Protein AF-A0A537YJC4-F1 (afdb_monomer_lite)

pLDDT: mean 84.78, std 14.86, range [47.47, 97.94]

Radius of gyration: 16.26 Å; chains: 1; bounding box: 50×19×38 Å

Secondary structure (DSSP, 8-state):
--HHHHHHHHHHHHHHHHHHHHHHGGG-------PPTT----TT-GGGHHHHHHHHHHS--HHHHHHHHHHT-----

Foldseek 3Di:
DPPVVVCVVVVVVVVVLVVCCVPCPLLDDDDDDDDPPPDDDDPPPPVCVVVVVVVVVPDDCPVVVVSCPVRPDVPDD

Sequence (77 aa):
MRPLISLMLDGTNGIADYQCARVLGDRYFRLAPTFPPGREIAMDDVNEIPYLVDFALSLDLGELVGWLRDTWVDLTP

Structure (mmCIF, N/CA/C/O backbone):
data_AF-A0A537YJC4-F1
#
_entry.id   AF-A0A537YJC4-F1
#
loop_
_atom_site.group_PDB
_atom_site.id
_atom_site.type_symbol
_atom_site.label_atom_id
_atom_site.label_alt_id
_atom_site.label_comp_id
_atom_site.label_asym_id
_atom_site.label_entity_id
_atom_site.label_seq_id
_atom_site.pdbx_PDB_ins_code
_atom_site.Cartn_x
_atom_site.Cartn_y
_atom_site.Cartn_z
_atom_site.occupancy
_atom_site.B_iso_or_equiv
_atom_site.auth_seq_id
_atom_site.auth_comp_id
_atom_site.auth_asym_id
_atom_site.auth_atom_id
_atom_site.pdbx_PDB_model_num
ATOM 1 N N . MET A 1 1 ? 22.117 9.163 -10.767 1.00 47.47 1 MET A N 1
ATOM 2 C CA . MET A 1 1 ? 21.389 9.902 -9.710 1.00 47.47 1 MET A CA 1
ATOM 3 C C . MET A 1 1 ? 20.192 9.057 -9.314 1.00 47.47 1 MET A C 1
ATOM 5 O O . MET A 1 1 ? 19.309 9.015 -10.151 1.00 47.47 1 MET A O 1
ATOM 9 N N . ARG A 1 2 ? 20.186 8.320 -8.182 1.00 57.19 2 ARG A N 1
ATOM 10 C CA . ARG A 1 2 ? 18.953 7.699 -7.617 1.00 57.19 2 ARG A CA 1
ATOM 11 C C . ARG A 1 2 ? 19.042 6.872 -6.306 1.00 57.19 2 ARG A C 1
ATOM 13 O O . ARG A 1 2 ? 17.966 6.565 -5.826 1.00 57.19 2 ARG A O 1
ATOM 20 N N . PRO A 1 3 ? 20.177 6.560 -5.636 1.00 58.28 3 PRO A N 1
ATOM 21 C CA . PRO A 1 3 ? 20.082 5.880 -4.330 1.00 58.28 3 PRO A CA 1
ATOM 22 C C . PRO A 1 3 ? 19.519 6.805 -3.244 1.00 58.28 3 PRO A C 1
ATOM 24 O O . PRO A 1 3 ? 18.646 6.424 -2.478 1.00 58.28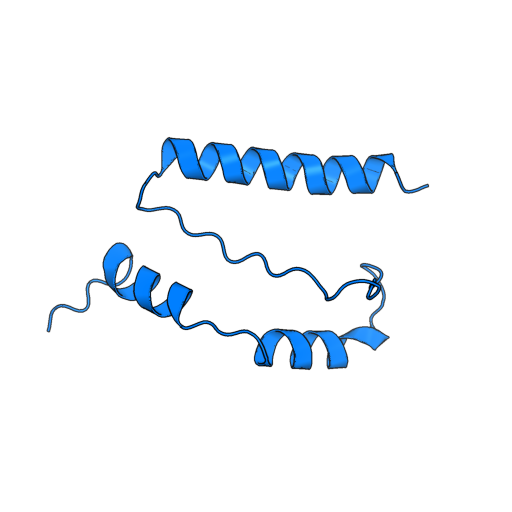 3 PRO A O 1
ATOM 27 N N . LEU A 1 4 ? 19.988 8.058 -3.218 1.00 58.09 4 LEU A N 1
ATOM 28 C CA . LEU A 1 4 ? 19.638 9.014 -2.169 1.00 58.09 4 LEU A CA 1
ATOM 29 C C . LEU A 1 4 ? 18.178 9.480 -2.258 1.00 58.09 4 LEU A C 1
ATOM 31 O O . LEU A 1 4 ? 17.522 9.600 -1.237 1.00 58.09 4 LEU A O 1
ATOM 35 N N . ILE A 1 5 ? 17.655 9.695 -3.471 1.00 61.56 5 ILE A N 1
ATOM 36 C CA . ILE A 1 5 ? 16.247 10.079 -3.661 1.00 61.56 5 ILE A CA 1
ATOM 37 C C . ILE A 1 5 ? 15.320 8.913 -3.299 1.00 61.56 5 ILE A C 1
ATOM 39 O O . ILE A 1 5 ? 14.344 9.136 -2.593 1.00 61.56 5 ILE A O 1
ATOM 43 N N . SER A 1 6 ? 15.651 7.679 -3.702 1.00 57.06 6 SER A N 1
ATOM 44 C CA . SER A 1 6 ? 14.885 6.490 -3.296 1.00 57.06 6 SER A CA 1
ATOM 45 C C . SER A 1 6 ? 14.888 6.324 -1.776 1.00 57.06 6 SER A C 1
ATOM 47 O O . SER A 1 6 ? 13.834 6.165 -1.178 1.00 57.06 6 SER A O 1
ATOM 49 N N . LEU A 1 7 ? 16.054 6.470 -1.133 1.00 56.28 7 LEU A N 1
ATOM 50 C CA . LEU A 1 7 ? 16.189 6.371 0.321 1.00 56.28 7 LEU A CA 1
ATOM 51 C C . LEU A 1 7 ? 15.451 7.493 1.063 1.00 56.28 7 LEU A C 1
ATOM 53 O O . LEU A 1 7 ? 14.908 7.259 2.136 1.00 56.28 7 LEU A O 1
ATOM 57 N N . MET A 1 8 ? 15.426 8.711 0.519 1.00 60.00 8 MET A N 1
ATOM 58 C CA . MET A 1 8 ? 14.679 9.819 1.115 1.00 60.00 8 MET A CA 1
ATOM 59 C C . MET A 1 8 ? 13.167 9.617 0.988 1.00 60.00 8 MET A C 1
ATOM 61 O O . MET A 1 8 ? 12.460 9.907 1.944 1.00 60.00 8 MET A O 1
ATOM 65 N N . LEU A 1 9 ? 12.676 9.110 -0.147 1.00 60.25 9 LEU A N 1
ATOM 66 C CA . LEU A 1 9 ? 11.249 8.842 -0.359 1.00 60.25 9 LEU A CA 1
ATOM 67 C C . LEU A 1 9 ? 10.760 7.628 0.449 1.00 60.25 9 LEU A C 1
ATOM 69 O O . LEU A 1 9 ? 9.705 7.701 1.075 1.00 60.25 9 LEU A O 1
ATOM 73 N N . ASP A 1 10 ? 11.540 6.547 0.506 1.00 59.75 10 ASP A N 1
ATOM 74 C CA . ASP A 1 10 ? 11.219 5.383 1.344 1.00 59.75 10 ASP A CA 1
ATOM 75 C C . ASP A 1 10 ? 11.392 5.697 2.834 1.00 59.75 10 ASP A C 1
ATOM 77 O O . ASP A 1 10 ? 10.572 5.302 3.665 1.00 59.75 10 ASP A O 1
ATOM 81 N N . GLY A 1 11 ? 12.430 6.460 3.184 1.00 60.09 11 GLY A N 1
ATOM 82 C CA . GLY A 1 11 ? 12.730 6.851 4.557 1.00 60.09 11 GLY A CA 1
ATOM 83 C C . GLY A 1 11 ? 11.651 7.742 5.172 1.00 60.09 11 GLY A C 1
ATOM 84 O O . GLY A 1 11 ? 11.262 7.520 6.318 1.00 60.09 11 GLY A O 1
ATOM 85 N N . THR A 1 12 ? 11.111 8.715 4.429 1.00 62.28 12 THR A N 1
ATOM 86 C CA . THR A 1 12 ? 10.002 9.553 4.923 1.00 62.28 12 THR A CA 1
ATOM 87 C C . THR A 1 12 ? 8.698 8.768 5.023 1.00 62.28 12 THR A C 1
ATOM 89 O O . THR A 1 12 ? 7.983 8.915 6.014 1.00 62.28 12 THR A O 1
ATOM 92 N N . ASN A 1 13 ? 8.419 7.886 4.061 1.00 67.12 13 ASN A N 1
ATOM 93 C CA . ASN A 1 13 ? 7.238 7.026 4.079 1.00 67.12 13 ASN A CA 1
ATOM 94 C C . ASN A 1 13 ? 7.245 6.028 5.245 1.00 67.12 13 ASN A C 1
ATOM 96 O O . ASN A 1 13 ? 6.188 5.763 5.812 1.00 67.12 13 ASN A O 1
ATOM 100 N N . GLY A 1 14 ? 8.405 5.481 5.617 1.00 75.81 14 GLY A N 1
ATOM 101 C CA . GLY A 1 14 ? 8.535 4.588 6.773 1.00 75.81 14 GLY A CA 1
ATOM 102 C C . GLY A 1 14 ? 8.423 5.317 8.116 1.00 75.81 14 GLY A C 1
ATOM 103 O O . GLY A 1 14 ? 7.784 4.821 9.043 1.00 75.81 14 GLY A O 1
ATOM 104 N N . ILE A 1 15 ? 8.999 6.519 8.230 1.00 81.81 15 ILE A N 1
ATOM 105 C CA . ILE A 1 15 ? 8.915 7.316 9.464 1.00 81.81 15 ILE A CA 1
ATOM 106 C C . ILE A 1 15 ? 7.484 7.807 9.701 1.00 81.81 15 ILE A C 1
ATOM 108 O O . ILE A 1 15 ? 6.996 7.712 10.827 1.00 81.81 15 ILE A O 1
ATOM 112 N N . ALA A 1 16 ? 6.808 8.302 8.661 1.00 84.06 16 ALA A N 1
ATOM 113 C CA . ALA A 1 16 ? 5.427 8.764 8.765 1.00 84.06 16 ALA A CA 1
ATOM 114 C C . ALA A 1 16 ? 4.485 7.632 9.203 1.00 84.06 16 ALA A C 1
ATOM 116 O O . ALA A 1 16 ? 3.677 7.829 10.102 1.00 84.06 16 ALA A O 1
ATOM 117 N N . ASP A 1 17 ? 4.646 6.436 8.636 1.00 89.25 17 ASP A N 1
ATOM 118 C CA . ASP A 1 17 ? 3.897 5.233 9.016 1.00 89.25 17 ASP A CA 1
ATOM 119 C C . ASP A 1 17 ? 4.075 4.877 10.490 1.00 89.25 17 ASP A C 1
ATOM 121 O O . ASP A 1 17 ? 3.111 4.804 11.250 1.00 89.25 17 ASP A O 1
ATOM 125 N N . TYR A 1 18 ? 5.331 4.775 10.932 1.00 85.56 18 TYR A N 1
ATOM 126 C CA . TYR A 1 18 ? 5.652 4.488 12.325 1.00 85.56 18 TYR A CA 1
ATOM 127 C C . TYR A 1 18 ? 5.069 5.536 13.286 1.00 85.56 18 TYR A C 1
ATOM 129 O O . TYR A 1 18 ? 4.502 5.197 14.329 1.00 85.56 18 TYR A O 1
ATOM 137 N N . GLN A 1 19 ? 5.190 6.820 12.941 1.00 91.00 19 GLN A N 1
ATOM 138 C CA . GLN A 1 19 ? 4.651 7.912 13.748 1.00 91.00 19 GLN A CA 1
ATOM 139 C C . GLN A 1 19 ? 3.121 7.878 13.798 1.00 91.00 19 GLN A C 1
ATOM 141 O O . GLN A 1 19 ? 2.551 7.986 14.886 1.00 91.00 19 GLN A O 1
ATOM 146 N N . CYS A 1 20 ? 2.453 7.685 12.660 1.00 91.75 20 CYS A N 1
ATOM 147 C CA . CYS A 1 20 ? 1.001 7.572 12.594 1.00 91.75 20 CYS A CA 1
ATOM 148 C C . CYS A 1 20 ? 0.497 6.377 13.408 1.00 91.75 20 CYS A C 1
ATOM 150 O O . CYS A 1 20 ? -0.388 6.561 14.243 1.00 91.75 20 CYS A O 1
ATOM 152 N N . ALA A 1 21 ? 1.114 5.203 13.265 1.00 91.69 21 ALA A N 1
ATOM 153 C CA . ALA A 1 21 ? 0.770 4.020 14.048 1.00 91.69 21 ALA A CA 1
ATOM 154 C C . ALA A 1 21 ? 0.903 4.268 15.562 1.00 91.69 21 ALA A C 1
ATOM 156 O O . ALA A 1 21 ? 0.048 3.862 16.348 1.00 91.69 21 ALA A O 1
ATOM 157 N N . ARG A 1 22 ? 1.941 4.994 15.999 1.00 92.56 22 ARG A N 1
ATOM 158 C CA . ARG A 1 22 ? 2.170 5.284 17.425 1.00 92.56 22 ARG A CA 1
ATOM 159 C C . ARG A 1 22 ? 1.202 6.315 18.006 1.00 92.56 22 ARG A C 1
ATOM 161 O O . ARG A 1 22 ? 0.856 6.198 19.183 1.00 92.56 22 ARG A O 1
ATOM 168 N N . VAL A 1 23 ? 0.832 7.328 17.222 1.00 94.69 23 VAL A N 1
ATOM 169 C CA . VAL A 1 23 ? -0.025 8.446 17.653 1.00 94.69 23 VAL A CA 1
ATOM 170 C C . VAL A 1 23 ? -1.507 8.082 17.579 1.00 94.69 23 VAL A C 1
ATOM 172 O O . VAL A 1 23 ? -2.262 8.416 18.489 1.00 94.69 23 VAL A O 1
ATOM 175 N N . LEU A 1 24 ? -1.927 7.414 16.505 1.00 92.06 24 LEU A N 1
ATOM 176 C CA . LEU A 1 24 ? -3.334 7.117 16.224 1.00 92.06 24 LEU A CA 1
ATOM 177 C C . LEU A 1 24 ? -3.761 5.721 16.706 1.00 92.06 24 LEU A C 1
ATOM 179 O O . LEU A 1 24 ? -4.959 5.497 16.886 1.00 92.06 24 LEU A O 1
ATOM 183 N N . GLY A 1 25 ? -2.806 4.821 16.978 1.00 91.25 25 GLY A N 1
ATOM 184 C CA . GLY A 1 25 ? -3.068 3.485 17.517 1.00 91.25 25 GLY A CA 1
ATOM 185 C C . GLY A 1 25 ? -4.014 2.684 16.625 1.00 91.25 25 GLY A C 1
ATOM 186 O O . GLY A 1 25 ? -3.867 2.688 15.407 1.00 91.25 25 GLY A O 1
ATOM 187 N N . ASP A 1 26 ? -5.030 2.068 17.230 1.00 88.75 26 ASP A N 1
ATOM 188 C CA . ASP A 1 26 ? -6.027 1.232 16.538 1.00 88.75 26 ASP A CA 1
ATOM 189 C C . ASP A 1 26 ? -6.867 2.006 15.503 1.00 88.75 26 ASP A C 1
ATOM 191 O O . ASP A 1 26 ? -7.521 1.419 14.644 1.00 88.75 26 ASP A O 1
ATOM 195 N N . ARG A 1 27 ? -6.825 3.346 15.542 1.00 90.06 27 ARG A N 1
ATOM 196 C CA . ARG A 1 27 ? -7.456 4.218 14.540 1.00 90.06 27 ARG A CA 1
ATOM 197 C C . ARG A 1 27 ? -6.533 4.559 13.374 1.00 90.06 27 ARG A C 1
ATOM 199 O O . ARG A 1 27 ? -6.782 5.535 12.666 1.00 90.06 27 ARG A O 1
ATOM 206 N N . TYR A 1 28 ? -5.459 3.804 13.183 1.00 93.38 2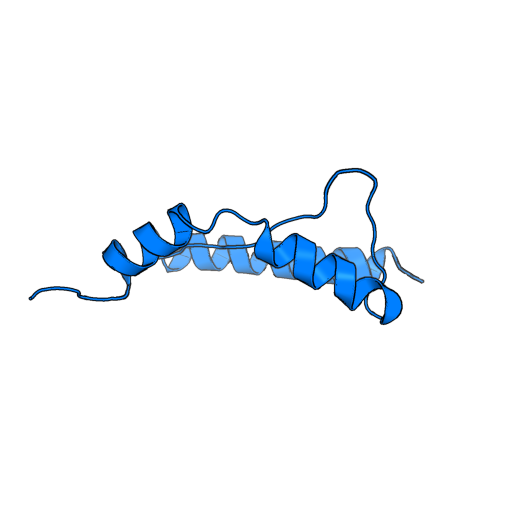8 TYR A N 1
ATOM 207 C CA . TYR A 1 28 ? -4.588 3.922 12.027 1.00 93.38 28 TYR A CA 1
ATOM 208 C C . TYR A 1 28 ? -4.683 2.689 11.141 1.00 93.38 28 TYR A C 1
ATOM 210 O O . TYR A 1 28 ? -4.460 1.571 11.594 1.00 93.38 28 TYR A O 1
ATOM 218 N N . PHE A 1 29 ? -4.941 2.919 9.858 1.00 93.12 29 PHE A N 1
ATOM 219 C CA . PHE A 1 29 ? -4.869 1.902 8.821 1.00 93.12 29 PHE A CA 1
ATOM 220 C C . PHE A 1 29 ? -4.129 2.468 7.612 1.00 93.12 29 PHE A C 1
ATOM 222 O O . PHE A 1 29 ? -4.425 3.579 7.163 1.00 93.12 29 PHE A O 1
ATOM 229 N N . ARG A 1 30 ? -3.166 1.711 7.075 1.00 93.12 30 ARG A N 1
ATOM 230 C CA . ARG A 1 30 ? -2.353 2.116 5.925 1.00 93.12 30 ARG A CA 1
ATOM 231 C C . ARG A 1 30 ? -2.578 1.174 4.749 1.00 93.12 30 ARG A C 1
ATOM 233 O O . ARG A 1 30 ? -2.128 0.036 4.771 1.00 93.12 30 ARG A O 1
ATOM 240 N N . LEU A 1 31 ? -3.179 1.688 3.678 1.00 93.75 31 LEU A N 1
ATOM 241 C CA . LEU A 1 31 ? -3.176 1.021 2.378 1.00 93.75 31 LEU A CA 1
ATOM 242 C C . LEU A 1 31 ? -1.966 1.507 1.564 1.00 93.75 31 LEU A C 1
ATOM 244 O O . LEU A 1 31 ? -1.964 2.631 1.066 1.00 93.75 31 LEU A O 1
ATOM 248 N N . ALA A 1 32 ? -0.932 0.673 1.448 1.00 92.31 32 ALA A N 1
ATOM 249 C CA . ALA A 1 32 ? 0.286 0.972 0.688 1.00 92.31 32 ALA A CA 1
ATOM 250 C C . ALA A 1 32 ? 0.755 -0.264 -0.110 1.00 92.31 32 ALA A C 1
ATOM 252 O O . ALA A 1 32 ? 1.719 -0.921 0.286 1.00 92.31 32 ALA A O 1
ATOM 253 N N . PRO A 1 33 ? 0.057 -0.624 -1.204 1.00 92.19 33 PRO A N 1
ATOM 254 C CA . PRO A 1 33 ? 0.413 -1.776 -2.025 1.00 92.19 33 PRO A CA 1
ATOM 255 C C . PRO A 1 33 ? 1.766 -1.567 -2.714 1.00 92.19 33 PRO A C 1
ATOM 257 O O . PRO A 1 33 ? 2.063 -0.483 -3.218 1.00 92.19 33 PRO A O 1
ATOM 260 N N . THR A 1 34 ? 2.571 -2.625 -2.770 1.00 91.75 34 THR A N 1
ATOM 261 C CA . THR A 1 34 ? 3.831 -2.663 -3.518 1.00 91.75 34 THR A CA 1
ATOM 262 C C . THR A 1 34 ? 3.662 -3.476 -4.795 1.00 91.75 34 THR A C 1
ATOM 264 O O . THR A 1 34 ? 2.848 -4.399 -4.863 1.00 91.75 34 THR A O 1
ATOM 267 N N . PHE A 1 35 ? 4.419 -3.130 -5.835 1.00 92.50 35 PHE A N 1
ATOM 268 C CA . PHE A 1 35 ? 4.400 -3.908 -7.069 1.00 92.50 35 PHE A CA 1
ATOM 269 C C . PHE A 1 35 ? 4.988 -5.312 -6.853 1.00 92.50 35 PHE A C 1
ATOM 271 O O . PHE A 1 35 ? 5.838 -5.496 -5.974 1.00 92.50 35 PHE A O 1
ATOM 278 N N . PRO A 1 36 ? 4.576 -6.307 -7.662 1.00 92.81 36 PRO A N 1
ATOM 279 C CA . PRO A 1 36 ? 5.162 -7.638 -7.618 1.00 92.81 36 PRO A CA 1
ATOM 280 C C . PRO A 1 36 ? 6.688 -7.610 -7.810 1.00 92.81 36 PRO A C 1
ATOM 282 O O . PRO A 1 36 ? 7.210 -6.723 -8.494 1.00 92.81 36 PRO A O 1
ATOM 285 N N . PRO A 1 37 ? 7.423 -8.597 -7.269 1.00 92.44 37 PRO A N 1
ATOM 286 C CA . PRO A 1 37 ? 8.871 -8.668 -7.424 1.00 92.44 37 PRO A CA 1
ATOM 287 C C . PRO A 1 37 ? 9.311 -8.581 -8.892 1.00 92.44 37 PRO A C 1
ATOM 289 O O . PRO A 1 37 ? 8.766 -9.269 -9.754 1.00 92.44 37 PRO A O 1
ATOM 292 N N . GLY A 1 38 ? 10.314 -7.746 -9.171 1.00 91.38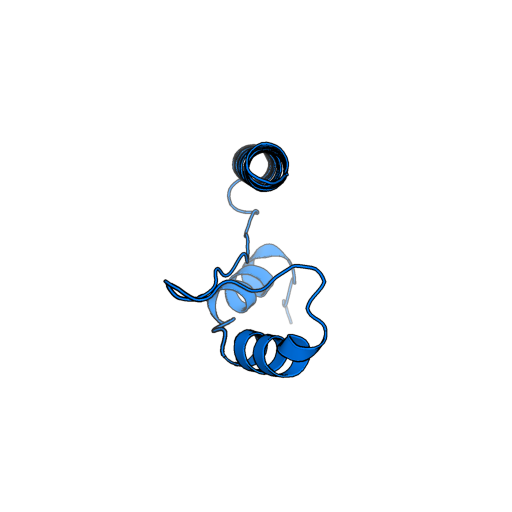 38 GLY A N 1
ATOM 293 C CA . GLY A 1 38 ? 10.854 -7.550 -10.521 1.00 91.38 38 GLY A CA 1
ATOM 294 C C . GLY A 1 38 ? 10.048 -6.598 -11.409 1.00 91.38 38 GLY A C 1
ATOM 295 O O . GLY A 1 38 ? 10.452 -6.358 -12.546 1.00 91.38 38 GLY A O 1
ATOM 296 N N . ARG A 1 39 ? 8.943 -6.027 -10.912 1.00 92.44 39 ARG A N 1
ATOM 297 C CA . ARG A 1 39 ? 8.199 -4.971 -11.600 1.00 92.44 39 ARG A CA 1
ATOM 298 C C . ARG A 1 39 ? 8.556 -3.608 -11.018 1.00 92.44 39 ARG A C 1
ATOM 300 O O . ARG A 1 39 ? 8.098 -3.239 -9.943 1.00 92.44 39 ARG A O 1
ATOM 307 N N . GLU A 1 40 ? 9.337 -2.847 -11.771 1.00 92.44 40 GLU A N 1
ATOM 308 C CA . GLU A 1 40 ? 9.645 -1.449 -11.474 1.00 92.44 40 GLU A CA 1
ATOM 309 C C . GLU A 1 40 ? 9.003 -0.551 -12.534 1.00 92.44 40 GLU A C 1
ATOM 311 O O . GLU A 1 40 ? 9.019 -0.872 -13.723 1.00 92.44 40 GLU A O 1
ATOM 316 N N . ILE A 1 41 ? 8.417 0.561 -12.093 1.00 92.94 41 ILE A N 1
ATOM 317 C CA . ILE A 1 41 ? 7.806 1.576 -12.955 1.00 92.94 41 ILE A CA 1
ATOM 318 C C . ILE A 1 41 ? 8.444 2.909 -12.589 1.00 92.94 41 ILE A C 1
ATOM 320 O O . ILE A 1 41 ? 8.471 3.293 -11.416 1.00 92.94 41 ILE A O 1
ATO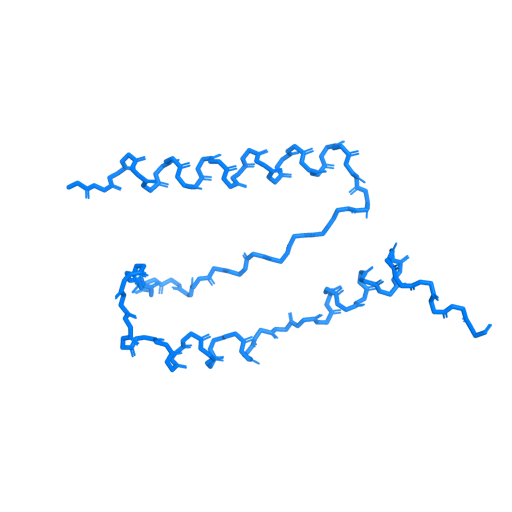M 324 N N . ALA A 1 42 ? 8.995 3.605 -13.582 1.00 92.38 42 ALA A N 1
ATOM 325 C CA . ALA A 1 42 ? 9.538 4.934 -13.356 1.00 92.38 42 ALA A CA 1
ATOM 326 C C . ALA A 1 42 ? 8.399 5.920 -13.062 1.00 92.38 42 ALA A C 1
ATOM 328 O O . ALA A 1 42 ? 7.321 5.844 -13.643 1.00 92.38 42 ALA A O 1
ATOM 329 N N . MET A 1 43 ? 8.651 6.869 -12.161 1.00 88.62 43 MET A N 1
ATOM 330 C CA . MET A 1 43 ? 7.640 7.831 -11.704 1.00 88.62 43 MET A CA 1
ATOM 331 C C . MET A 1 43 ? 7.069 8.709 -12.833 1.00 88.62 43 MET A C 1
ATOM 333 O O . MET A 1 43 ? 5.970 9.237 -12.704 1.00 88.62 43 MET A O 1
ATOM 337 N N . ASP A 1 44 ? 7.816 8.872 -13.923 1.00 92.56 44 ASP A N 1
ATOM 338 C CA . ASP A 1 44 ? 7.476 9.654 -15.109 1.00 92.56 44 ASP A CA 1
ATOM 339 C C . ASP A 1 44 ? 7.029 8.804 -16.315 1.00 92.56 44 ASP A C 1
ATOM 341 O O . ASP A 1 44 ? 6.784 9.357 -17.389 1.00 92.56 44 ASP A O 1
ATOM 345 N N . ASP A 1 45 ? 6.885 7.482 -16.165 1.00 95.62 45 ASP A N 1
ATOM 346 C CA . ASP A 1 45 ? 6.482 6.609 -17.273 1.00 95.62 45 ASP A CA 1
ATOM 347 C C . ASP A 1 45 ? 4.963 6.610 -17.499 1.00 95.62 45 ASP A C 1
ATOM 349 O O . ASP A 1 45 ? 4.207 5.778 -16.995 1.00 95.62 45 ASP A O 1
ATOM 353 N N . VAL A 1 46 ? 4.512 7.567 -18.309 1.00 96.62 46 VAL A N 1
ATOM 354 C CA . VAL A 1 46 ? 3.108 7.727 -18.715 1.00 96.62 46 VAL A CA 1
ATOM 355 C C . VAL A 1 46 ? 2.548 6.509 -19.463 1.00 96.62 46 VAL A C 1
ATOM 357 O O . VAL A 1 46 ? 1.336 6.291 -19.458 1.00 96.62 46 VAL A O 1
ATOM 360 N N . ASN A 1 47 ? 3.399 5.691 -20.089 1.00 97.75 47 ASN A N 1
ATOM 361 C CA . ASN A 1 47 ? 2.936 4.530 -20.852 1.00 97.75 47 ASN A CA 1
ATOM 362 C C . ASN A 1 47 ? 2.440 3.405 -19.940 1.00 97.75 47 ASN A C 1
ATOM 364 O O . ASN A 1 47 ? 1.697 2.540 -20.393 1.00 97.75 47 ASN A O 1
ATOM 368 N N . GLU A 1 48 ? 2.814 3.439 -18.660 1.00 97.50 48 GLU A N 1
ATOM 369 C CA . GLU A 1 48 ? 2.449 2.427 -17.671 1.00 97.50 48 GLU A CA 1
ATOM 370 C C . GLU A 1 48 ? 1.117 2.720 -16.971 1.00 97.50 48 GLU A C 1
ATOM 372 O O . GLU A 1 48 ? 0.641 1.905 -16.183 1.00 97.50 48 GLU A O 1
ATOM 377 N N . ILE A 1 49 ? 0.456 3.842 -17.288 1.00 96.62 49 ILE A N 1
ATOM 378 C CA . ILE A 1 49 ? -0.865 4.189 -16.738 1.00 96.62 49 ILE A CA 1
ATOM 379 C C . ILE A 1 49 ? -1.891 3.052 -16.887 1.00 96.62 49 ILE A C 1
ATOM 381 O O . ILE A 1 49 ? -2.550 2.754 -15.891 1.00 96.62 49 ILE A O 1
ATOM 385 N N . PRO A 1 50 ? -2.042 2.384 -18.052 1.00 97.94 50 PRO A N 1
ATOM 386 C CA . PRO A 1 50 ? -2.983 1.272 -18.184 1.00 97.94 50 PRO A CA 1
ATOM 387 C C . PRO A 1 50 ? -2.696 0.150 -17.182 1.00 97.94 50 PRO A C 1
ATOM 389 O O . PRO A 1 50 ? -3.599 -0.290 -16.477 1.00 97.94 50 PRO A O 1
ATOM 392 N N . TYR A 1 51 ? -1.424 -0.237 -17.037 1.00 96.88 51 TYR A N 1
ATOM 393 C CA . TYR A 1 51 ? -1.023 -1.240 -16.053 1.00 96.88 51 TYR A CA 1
ATOM 394 C C . TYR A 1 51 ? -1.312 -0.775 -14.620 1.00 96.88 51 TYR A C 1
ATOM 396 O O . TYR A 1 51 ? -1.777 -1.569 -13.808 1.00 96.88 51 TYR A O 1
ATOM 404 N N . LEU A 1 52 ? -1.054 0.495 -14.289 1.00 96.50 52 LEU A N 1
ATOM 405 C CA . LEU A 1 52 ? -1.329 1.038 -12.955 1.00 96.50 52 LEU A CA 1
ATOM 406 C C . LEU A 1 52 ? -2.825 1.000 -12.621 1.00 96.50 52 LEU A C 1
ATOM 408 O O . LEU A 1 52 ? -3.179 0.714 -11.478 1.00 96.50 52 LEU A O 1
ATOM 412 N N . VAL A 1 53 ? -3.693 1.253 -13.605 1.00 97.56 53 VAL A N 1
ATOM 413 C CA . VAL A 1 53 ? -5.149 1.132 -13.451 1.00 97.56 53 VAL A CA 1
ATOM 414 C C . VAL A 1 53 ? -5.538 -0.321 -13.198 1.00 97.56 53 VAL A C 1
ATOM 416 O O . VAL A 1 53 ? -6.222 -0.594 -12.213 1.00 97.56 53 VAL A O 1
ATOM 419 N N . ASP A 1 54 ? -5.064 -1.253 -14.026 1.00 97.81 54 ASP A N 1
ATOM 420 C CA . ASP A 1 54 ? -5.362 -2.681 -13.866 1.00 97.81 54 ASP A CA 1
AT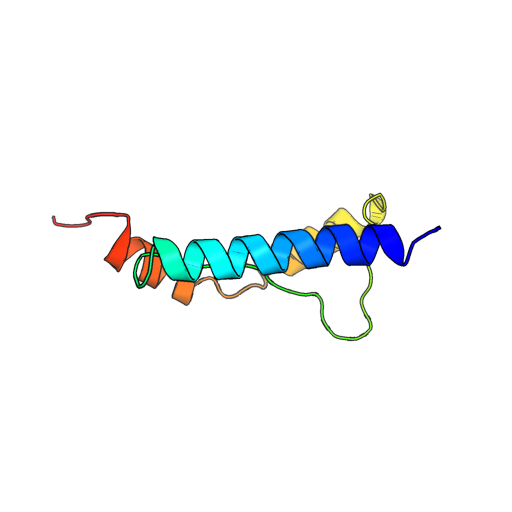OM 421 C C . ASP A 1 54 ? -4.857 -3.213 -12.519 1.00 97.81 54 ASP A C 1
ATOM 423 O O . ASP A 1 54 ? -5.574 -3.918 -11.807 1.00 97.81 54 ASP A O 1
ATOM 427 N N . PHE A 1 55 ? -3.644 -2.816 -12.126 1.00 96.44 55 PHE A N 1
ATOM 428 C CA . PHE A 1 55 ? -3.068 -3.147 -10.830 1.00 96.44 55 PHE A CA 1
ATOM 429 C C . PHE A 1 55 ? -3.940 -2.617 -9.692 1.00 96.44 55 PHE A C 1
ATOM 431 O O . PHE A 1 55 ? -4.313 -3.397 -8.819 1.00 96.44 55 PHE A O 1
ATOM 438 N N . ALA A 1 56 ? -4.327 -1.337 -9.724 1.00 95.44 56 ALA A N 1
ATOM 439 C CA . ALA A 1 56 ? -5.170 -0.733 -8.695 1.00 95.44 56 ALA A CA 1
ATOM 440 C C . ALA A 1 56 ? -6.542 -1.418 -8.581 1.00 95.44 56 ALA A C 1
ATOM 442 O O . ALA A 1 56 ? -7.026 -1.630 -7.471 1.00 95.44 56 ALA A O 1
ATOM 443 N N . LEU A 1 57 ? -7.149 -1.801 -9.709 1.00 97.31 57 LEU A N 1
ATOM 444 C CA . LEU A 1 57 ? -8.432 -2.511 -9.743 1.00 97.31 57 LEU A CA 1
ATOM 445 C C . LEU A 1 57 ? -8.337 -3.968 -9.269 1.00 97.31 57 LEU A C 1
ATOM 447 O O . LEU A 1 57 ? -9.347 -4.539 -8.862 1.00 97.31 57 LEU A O 1
ATOM 451 N N . SER A 1 58 ? -7.147 -4.570 -9.313 1.00 96.50 58 SER A N 1
ATOM 452 C CA . SER A 1 58 ? -6.910 -5.936 -8.830 1.00 96.50 58 SER A CA 1
ATOM 453 C C . SER A 1 58 ? -6.728 -6.041 -7.312 1.00 96.50 58 SER A C 1
ATOM 455 O O . SER A 1 58 ? -6.727 -7.149 -6.775 1.00 96.50 58 SER A O 1
ATOM 457 N N . LEU A 1 59 ? -6.554 -4.912 -6.618 1.00 96.5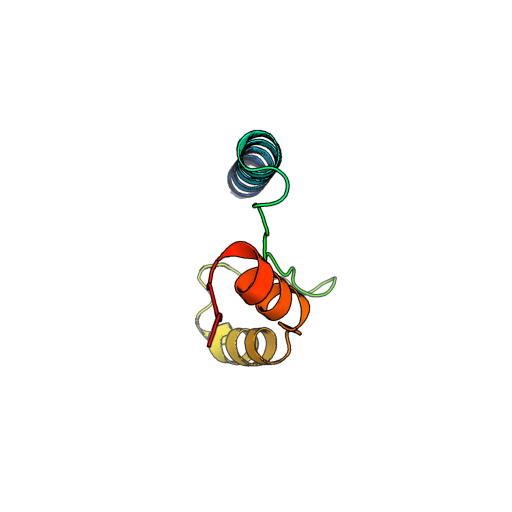6 59 LEU A N 1
ATOM 458 C CA . LEU A 1 59 ? -6.304 -4.894 -5.180 1.00 96.56 59 LEU A CA 1
ATOM 459 C C . LEU A 1 59 ? -7.560 -5.289 -4.401 1.00 96.56 59 LEU A C 1
ATOM 461 O O . LEU A 1 59 ? -8.640 -4.737 -4.611 1.00 96.56 59 LEU A O 1
ATOM 465 N N . ASP A 1 60 ? -7.396 -6.199 -3.443 1.00 95.44 60 ASP A N 1
ATOM 466 C CA . ASP A 1 60 ? -8.439 -6.483 -2.464 1.00 95.44 60 ASP A CA 1
ATOM 467 C C . ASP A 1 60 ? -8.520 -5.337 -1.446 1.00 95.44 60 ASP A C 1
ATOM 469 O O . ASP A 1 60 ? -7.575 -5.067 -0.703 1.00 95.44 60 ASP A O 1
ATOM 473 N N . LEU A 1 61 ? -9.660 -4.649 -1.427 1.00 95.81 61 LEU A N 1
ATOM 474 C CA . LEU A 1 61 ? -9.940 -3.545 -0.509 1.00 95.81 61 LEU A CA 1
ATOM 475 C C . LEU A 1 61 ? -10.806 -3.975 0.684 1.00 95.81 61 LEU A C 1
ATOM 477 O O . LEU A 1 61 ? -11.245 -3.116 1.447 1.00 95.81 61 LEU A O 1
ATOM 481 N N . GLY A 1 62 ? -11.083 -5.271 0.856 1.00 95.50 62 GLY A N 1
ATOM 482 C CA . GLY A 1 62 ? -11.996 -5.781 1.880 1.00 95.50 62 GLY A CA 1
ATOM 483 C C . GLY A 1 62 ? -11.619 -5.357 3.300 1.00 95.50 62 GLY A C 1
ATOM 484 O O . GLY A 1 62 ? -12.472 -4.870 4.043 1.00 95.50 62 GLY A O 1
ATOM 485 N N . GLU A 1 63 ? -10.337 -5.468 3.654 1.00 93.69 63 GLU A N 1
ATOM 486 C CA . GLU A 1 63 ? -9.828 -5.061 4.970 1.00 93.69 63 GLU A CA 1
ATOM 487 C C . GLU A 1 63 ? -9.973 -3.549 5.196 1.00 93.69 63 GLU A C 1
ATOM 489 O O . GLU A 1 63 ? -10.482 -3.126 6.234 1.00 93.69 63 GLU A O 1
ATOM 494 N N . LEU A 1 64 ? -9.628 -2.732 4.191 1.00 93.81 64 LEU A N 1
ATOM 495 C CA . LEU A 1 64 ? -9.803 -1.277 4.247 1.00 93.81 64 LEU A CA 1
ATOM 496 C C . LEU A 1 64 ? -11.278 -0.902 4.434 1.00 93.81 64 LEU A C 1
ATOM 498 O O . LEU A 1 64 ? -11.600 -0.030 5.239 1.00 93.81 64 LEU A O 1
ATOM 502 N N . VAL A 1 65 ? -12.183 -1.543 3.691 1.00 94.62 65 VAL A N 1
ATOM 503 C CA . VAL A 1 65 ? -13.626 -1.293 3.802 1.00 94.62 65 VAL A CA 1
ATOM 504 C C . VAL A 1 65 ? -14.142 -1.680 5.187 1.00 94.62 65 VAL A C 1
ATOM 506 O O . VAL A 1 65 ? -14.944 -0.937 5.751 1.00 94.62 65 VAL A O 1
ATOM 509 N N . GLY A 1 66 ? -13.688 -2.807 5.742 1.00 93.62 66 GLY A N 1
ATOM 510 C CA . GLY A 1 66 ? -14.007 -3.214 7.112 1.00 93.62 66 GLY A CA 1
ATOM 511 C C . GLY A 1 66 ? -13.546 -2.168 8.124 1.00 93.62 66 GLY A C 1
ATOM 512 O O . GLY A 1 66 ? -14.360 -1.630 8.871 1.00 93.62 66 GLY A O 1
ATOM 513 N N . TRP A 1 67 ? -12.273 -1.780 8.053 1.00 93.12 67 TRP A N 1
ATOM 514 C CA . TRP A 1 67 ? -11.708 -0.762 8.932 1.00 93.12 67 TRP A CA 1
ATOM 515 C C . TRP A 1 67 ? -12.452 0.581 8.846 1.00 93.12 67 TRP A C 1
ATOM 517 O O . TRP A 1 67 ? -12.757 1.187 9.874 1.00 93.12 67 TRP A O 1
ATOM 527 N N . LEU A 1 68 ? -12.799 1.037 7.634 1.00 92.81 68 LEU A N 1
ATOM 528 C CA . LEU A 1 68 ? -13.559 2.275 7.432 1.00 92.81 68 LEU A CA 1
ATOM 529 C C . LEU A 1 68 ? -14.928 2.225 8.113 1.00 92.81 68 LEU A C 1
ATOM 531 O O . LEU A 1 68 ? -15.337 3.225 8.698 1.00 92.81 68 LEU A O 1
ATOM 535 N N . ARG A 1 69 ? -15.628 1.089 8.050 1.00 91.69 69 ARG A N 1
ATOM 536 C CA . ARG A 1 69 ? -16.930 0.910 8.712 1.00 91.69 69 ARG A CA 1
ATOM 537 C C . ARG A 1 69 ? -16.806 0.898 10.230 1.00 91.69 69 ARG A C 1
ATOM 539 O O . ARG A 1 69 ? -17.630 1.501 10.899 1.00 91.69 69 ARG A O 1
ATOM 546 N N . ASP A 1 70 ? -15.778 0.249 10.760 1.00 89.88 70 ASP A N 1
ATOM 547 C CA . ASP A 1 70 ? -15.631 0.086 12.209 1.00 89.88 70 ASP A CA 1
ATOM 548 C C . ASP A 1 70 ? -15.063 1.343 12.889 1.00 89.88 70 ASP A C 1
ATOM 550 O O . ASP A 1 70 ? -15.309 1.582 14.070 1.00 89.88 70 ASP A O 1
ATOM 554 N N . THR A 1 71 ? -14.293 2.152 12.152 1.00 88.31 71 THR A N 1
ATOM 555 C CA . THR A 1 71 ? -13.502 3.253 12.728 1.00 88.31 71 THR A CA 1
ATOM 556 C C . THR A 1 71 ? -13.937 4.642 12.271 1.00 88.31 71 THR A C 1
ATOM 558 O O . THR A 1 71 ? -13.818 5.596 13.043 1.00 88.31 71 THR A O 1
ATOM 561 N N . TRP A 1 72 ? -14.375 4.796 11.017 1.00 80.62 72 TRP A N 1
ATOM 562 C CA . TRP A 1 72 ? -14.543 6.118 10.399 1.00 80.62 72 TRP A CA 1
ATOM 563 C C . TRP A 1 72 ? -15.992 6.470 10.079 1.00 80.62 72 TRP A C 1
ATOM 565 O O . TRP A 1 72 ? -16.416 7.607 10.283 1.00 80.62 72 TRP A O 1
ATOM 575 N N . VAL A 1 73 ? -16.749 5.516 9.549 1.00 76.00 73 VAL A N 1
ATOM 576 C CA . VAL A 1 73 ? -18.136 5.724 9.153 1.00 76.00 73 VAL A CA 1
ATOM 577 C C . VAL A 1 73 ? -19.024 5.128 10.233 1.00 76.00 73 VAL A C 1
ATOM 579 O O . VAL A 1 73 ? -19.190 3.917 10.286 1.00 76.00 73 VAL A O 1
ATOM 582 N N . ASP A 1 74 ? -19.615 5.977 11.072 1.00 60.78 74 ASP A N 1
ATOM 583 C CA . ASP A 1 74 ? -20.679 5.557 11.986 1.00 60.78 74 ASP A CA 1
ATOM 584 C C . ASP A 1 74 ? -21.919 5.194 11.147 1.00 60.78 74 ASP A C 1
ATOM 586 O O . ASP A 1 74 ? -22.762 6.033 10.837 1.00 60.78 74 ASP A O 1
ATOM 590 N N . LEU A 1 75 ? -21.975 3.949 10.667 1.00 54.78 75 LEU A N 1
ATOM 591 C CA . LEU A 1 75 ? -23.146 3.367 10.008 1.00 54.78 75 LEU A CA 1
ATOM 592 C C . LEU A 1 75 ? -24.064 2.749 11.068 1.00 54.78 75 LEU A C 1
ATOM 594 O O . LEU A 1 75 ? -24.447 1.582 10.975 1.00 54.78 75 LEU A O 1
ATOM 598 N N . THR A 1 76 ? -24.406 3.518 12.098 1.00 54.66 76 THR A N 1
ATOM 599 C CA . THR A 1 76 ? -25.616 3.239 12.867 1.00 54.66 76 THR A CA 1
ATOM 600 C C . THR A 1 76 ? -26.829 3.557 11.972 1.00 54.66 76 THR A C 1
ATOM 602 O O . THR A 1 76 ? -26.836 4.609 11.329 1.00 54.66 76 THR A O 1
ATOM 605 N N . PRO A 1 77 ? -27.822 2.652 11.839 1.00 54.25 77 PRO A N 1
ATOM 606 C CA . PRO A 1 77 ? -29.104 3.007 11.235 1.00 54.25 77 PRO A CA 1
ATOM 607 C C . PRO A 1 77 ? -29.830 4.098 12.030 1.00 54.25 77 PRO A C 1
ATOM 609 O O . PRO A 1 77 ? -29.700 4.105 13.277 1.00 54.25 77 PRO A O 1
#